Protein AF-A0A0E0D886-F1 (afdb_monomer_lite)

Foldseek 3Di:
DDDDDDDDDDDDDDDDDDDDDDDDDDDDDDDDDDDDDDDDDDDPDDPDPPPPDPPVDQLDPDADPVLVVLQLVPFAADPPDDSVFWGAWPVRAIAGPVQEPHADRRHWYWDFCDDVVVVRTNGSVRTTIDHNVPPPDD

Secondary structure (DSSP, 8-state):
--------------------PPPP------------------PPP-----------STT-SS--HHHHHHHHHHSEEPTTS-TTTEEE-TTS-EEEGGGBT--SSS-EEEEESS-GGGT---SSTTEEEEEGGG----

pLDDT: mean 70.0, std 21.31, range [39.22, 97.19]

Organism: NCBI:txid40149

Radius of gyration: 27.37 Å; chains: 1; bounding box: 64×46×76 Å

InterPro domains:
  IPR003615 HNH nuclease [cd00085] (107-130)

Structure (mmCIF, N/CA/C/O backbone):
data_AF-A0A0E0D886-F1
#
_entry.id   AF-A0A0E0D886-F1
#
loop_
_atom_site.group_PDB
_atom_site.id
_atom_site.type_symbol
_atom_site.label_atom_id
_atom_site.label_alt_id
_atom_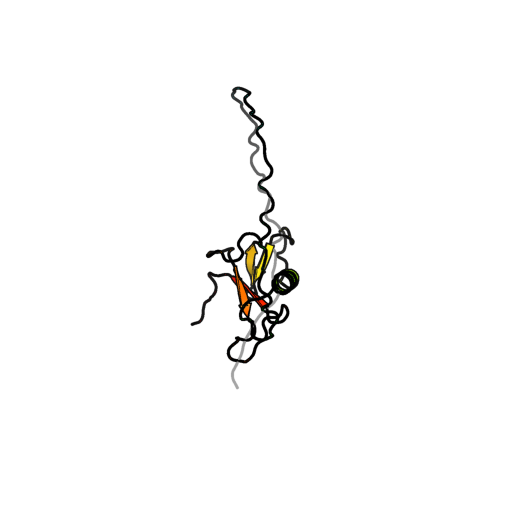site.label_comp_id
_atom_site.label_asym_id
_atom_site.label_entity_id
_atom_site.label_seq_id
_atom_site.pdbx_PDB_ins_code
_atom_site.Cartn_x
_atom_site.Cartn_y
_atom_site.Cartn_z
_atom_site.occupancy
_atom_site.B_iso_or_equiv
_atom_site.auth_seq_id
_atom_site.auth_comp_id
_atom_site.auth_asym_id
_atom_site.auth_atom_id
_atom_site.pdbx_PDB_model_num
ATOM 1 N N . MET A 1 1 ? 23.376 -22.961 52.095 1.00 45.28 1 MET A N 1
ATOM 2 C CA . MET A 1 1 ? 23.152 -22.290 50.797 1.00 45.28 1 MET A CA 1
ATOM 3 C C . MET A 1 1 ? 21.807 -21.581 50.866 1.00 45.28 1 MET A C 1
ATOM 5 O O . MET A 1 1 ? 20.869 -22.156 51.399 1.00 45.28 1 MET A O 1
ATOM 9 N N . VAL A 1 2 ? 21.775 -20.314 50.456 1.00 43.47 2 VAL A N 1
ATOM 10 C CA . VAL A 1 2 ? 20.654 -19.360 50.572 1.00 43.47 2 VAL A CA 1
ATOM 11 C C . VAL A 1 2 ? 19.834 -19.348 49.266 1.00 43.47 2 VAL A C 1
ATOM 13 O O . VAL A 1 2 ? 20.363 -19.770 48.240 1.00 43.47 2 VAL A O 1
ATOM 16 N N . PHE A 1 3 ? 18.618 -18.779 49.342 1.00 40.06 3 PHE A N 1
ATOM 17 C CA . PHE A 1 3 ? 17.615 -18.439 48.303 1.00 40.06 3 PHE A CA 1
ATOM 18 C C . PHE A 1 3 ? 16.627 -19.578 47.990 1.00 40.06 3 PHE A C 1
ATOM 20 O O . PHE A 1 3 ? 17.046 -20.660 47.610 1.00 40.06 3 PHE A O 1
ATOM 27 N N . GLY A 1 4 ? 15.307 -19.465 48.212 1.00 42.88 4 GLY A N 1
ATOM 28 C CA . GLY A 1 4 ? 14.363 -18.351 47.977 1.00 42.88 4 GLY A CA 1
ATOM 29 C C . GLY A 1 4 ? 13.407 -18.794 46.840 1.00 42.88 4 GLY A C 1
ATOM 30 O O . GLY A 1 4 ? 13.844 -19.549 45.989 1.00 42.88 4 GLY A O 1
ATOM 31 N N . VAL A 1 5 ? 12.126 -18.448 46.686 1.00 50.50 5 VAL A N 1
ATOM 32 C CA . VAL A 1 5 ? 11.162 -17.559 47.344 1.00 50.50 5 VAL A CA 1
ATOM 33 C C . VAL A 1 5 ? 9.766 -18.011 46.830 1.00 50.50 5 VAL A C 1
ATOM 35 O O . VAL A 1 5 ? 9.605 -18.230 45.637 1.00 50.50 5 VAL A O 1
ATOM 38 N N . ILE A 1 6 ? 8.821 -18.226 47.751 1.00 48.88 6 ILE A N 1
ATOM 39 C CA . ILE A 1 6 ? 7.368 -17.914 47.780 1.00 48.88 6 ILE A CA 1
ATOM 40 C C . ILE A 1 6 ? 6.579 -17.686 46.462 1.00 48.88 6 ILE A C 1
ATOM 42 O O . ILE A 1 6 ? 6.946 -16.832 45.664 1.00 48.88 6 ILE A O 1
ATOM 46 N N . LEU A 1 7 ? 5.394 -18.322 46.369 1.00 47.19 7 LEU A N 1
ATOM 47 C CA . LEU A 1 7 ? 4.030 -17.746 46.173 1.00 47.19 7 LEU A CA 1
ATOM 48 C C . LEU A 1 7 ? 3.167 -18.680 45.303 1.00 47.19 7 LEU A C 1
ATOM 50 O O . LEU A 1 7 ? 3.660 -19.239 44.336 1.00 47.19 7 LEU A O 1
ATOM 54 N N . SER A 1 8 ? 1.852 -18.809 45.446 1.00 42.75 8 SER A N 1
ATOM 55 C CA . SER A 1 8 ? 0.857 -18.732 46.526 1.00 42.75 8 SER A CA 1
ATOM 56 C C . SER A 1 8 ? -0.477 -18.980 45.810 1.00 42.75 8 SER A C 1
ATOM 58 O O . SER A 1 8 ? -0.658 -18.549 44.671 1.00 42.75 8 SER A O 1
ATOM 60 N N . SER A 1 9 ? -1.379 -19.706 46.461 1.00 46.06 9 SER A N 1
ATOM 61 C CA . SER A 1 9 ? -2.673 -20.151 45.945 1.00 46.06 9 SER A CA 1
ATOM 62 C C . SER A 1 9 ? -3.590 -19.049 45.402 1.00 46.06 9 SER A C 1
ATOM 64 O O . SER A 1 9 ? -3.636 -17.942 45.930 1.00 46.06 9 SER A O 1
ATOM 66 N N . VAL A 1 10 ? -4.363 -19.453 44.386 1.00 52.41 10 VAL A N 1
ATOM 67 C CA . VAL A 1 10 ? -5.812 -19.247 44.173 1.00 52.41 10 VAL A CA 1
ATOM 68 C C . VAL A 1 10 ? -6.512 -18.249 45.102 1.00 52.41 10 VAL A C 1
ATOM 70 O O . VAL A 1 10 ? -6.607 -18.508 46.295 1.00 52.41 10 VAL A O 1
ATOM 73 N N . VAL A 1 11 ? -7.079 -17.203 44.489 1.00 47.97 11 VAL A N 1
ATOM 74 C CA . VAL A 1 11 ? -8.257 -16.376 44.847 1.00 47.97 11 VAL A CA 1
ATOM 75 C C . VAL A 1 11 ? -8.420 -15.365 43.688 1.00 47.97 11 VAL A C 1
ATOM 77 O O . VAL A 1 11 ? -7.416 -14.938 43.131 1.00 47.97 11 VAL A O 1
ATOM 80 N N . ASP A 1 12 ? -9.556 -14.852 43.236 1.00 41.94 12 ASP A N 1
ATOM 81 C CA . ASP A 1 12 ? -10.979 -15.163 43.302 1.00 41.94 12 ASP A CA 1
ATOM 82 C C . ASP A 1 12 ? -11.688 -14.083 42.442 1.00 41.94 12 ASP A C 1
ATOM 84 O O . ASP A 1 12 ? -11.107 -13.026 42.204 1.00 41.94 12 ASP A O 1
ATOM 88 N N . HIS A 1 13 ? -12.933 -14.349 42.030 1.00 44.41 13 HIS A N 1
ATOM 89 C CA . HIS A 1 13 ? -14.014 -13.390 41.712 1.00 44.41 13 HIS A CA 1
ATOM 90 C C . HIS A 1 13 ? -13.742 -12.150 40.833 1.00 44.41 13 HIS A C 1
ATOM 92 O O . HIS A 1 13 ? -13.063 -11.242 41.269 1.00 44.41 13 HIS A O 1
ATOM 98 N N . TRP A 1 14 ? -14.430 -12.036 39.684 1.00 45.09 14 TRP A N 1
ATOM 99 C CA . TRP A 1 14 ? -15.210 -10.846 39.252 1.00 45.09 14 TRP A CA 1
ATOM 100 C C . TRP A 1 14 ? -15.993 -11.182 37.957 1.00 45.09 14 TRP A C 1
ATOM 102 O O . TRP A 1 14 ? -15.734 -10.662 36.875 1.00 45.09 14 TRP A O 1
ATOM 112 N N . LEU A 1 15 ? -16.988 -12.075 38.066 1.00 48.66 15 LEU A N 1
ATOM 113 C CA . LEU A 1 15 ? -18.261 -11.823 37.378 1.00 48.66 15 LEU A CA 1
ATOM 114 C C . LEU A 1 15 ? -18.955 -10.691 38.152 1.00 48.66 15 LEU A C 1
ATOM 116 O O . LEU A 1 15 ? -18.824 -10.651 39.373 1.00 48.66 15 LEU A O 1
ATOM 120 N N . ASN A 1 16 ? -19.746 -9.873 37.450 1.00 53.09 16 ASN A N 1
ATOM 121 C CA . ASN A 1 16 ? -20.694 -8.869 37.962 1.00 53.09 16 ASN A CA 1
ATOM 122 C C . ASN A 1 16 ? -20.244 -7.397 37.845 1.00 53.09 16 ASN A C 1
ATOM 124 O O . ASN A 1 16 ? -19.746 -6.796 38.793 1.00 53.09 16 ASN A O 1
ATOM 128 N N . LEU A 1 17 ? -20.535 -6.788 36.691 1.00 50.41 17 LEU A N 1
ATOM 129 C CA . LEU A 1 17 ? -20.845 -5.360 36.616 1.00 50.41 17 LEU A CA 1
ATOM 130 C C . LEU A 1 17 ? -22.244 -5.189 35.988 1.00 50.41 17 LEU A C 1
ATOM 132 O O . LEU A 1 17 ? -22.512 -5.802 34.951 1.00 50.41 17 LEU A O 1
ATOM 136 N N . PRO A 1 18 ? -23.140 -4.403 36.615 1.00 44.81 18 PRO A N 1
ATOM 137 C CA . PRO A 1 18 ? -24.505 -4.170 36.150 1.00 44.81 18 PRO A CA 1
ATOM 138 C C . PRO A 1 18 ? -24.587 -3.196 34.961 1.00 44.81 18 PRO A C 1
ATOM 140 O O . PRO A 1 18 ? -23.706 -2.369 34.739 1.00 44.81 18 PRO A O 1
ATOM 143 N N . GLN A 1 19 ? -25.689 -3.327 34.213 1.00 49.44 19 GLN A N 1
ATOM 144 C CA . GLN A 1 19 ? -26.076 -2.555 33.028 1.00 49.44 19 GLN A CA 1
ATOM 145 C C . GLN A 1 19 ? -26.080 -1.034 33.244 1.00 49.44 19 GLN A C 1
ATOM 147 O O . GLN A 1 19 ? -26.662 -0.541 34.208 1.00 49.44 19 GLN A O 1
ATOM 152 N N . SER A 1 20 ? -25.597 -0.305 32.236 1.00 46.59 20 SER A N 1
ATOM 153 C CA . SER A 1 20 ? -25.958 1.095 31.996 1.00 46.59 20 SER A CA 1
ATOM 154 C C . SER A 1 20 ? -26.700 1.182 30.663 1.00 46.59 20 SER A C 1
ATOM 156 O O . SER A 1 20 ? -26.097 1.076 29.596 1.00 46.59 20 SER A O 1
ATOM 158 N N . SER A 1 21 ? -28.022 1.323 30.728 1.00 58.53 21 SER A N 1
ATOM 159 C CA . SER A 1 21 ? -28.881 1.636 29.583 1.00 58.53 21 SER A CA 1
ATOM 160 C C . SER A 1 21 ? -28.563 3.038 29.039 1.00 58.53 21 SER A C 1
ATOM 162 O O . SER A 1 21 ? -28.321 3.943 29.841 1.00 58.53 21 SER A O 1
ATOM 164 N N . PRO A 1 22 ? -28.595 3.278 27.716 1.00 67.81 22 PRO A N 1
ATOM 165 C CA . PRO A 1 22 ? -28.597 4.642 27.196 1.00 67.81 22 PRO A CA 1
ATOM 166 C C . PRO A 1 22 ? -29.955 5.318 27.476 1.00 67.81 22 PRO A C 1
ATOM 168 O O . PRO A 1 22 ? -30.985 4.640 27.418 1.00 67.81 22 PRO A O 1
ATOM 171 N N . PRO A 1 23 ? -29.997 6.631 27.768 1.00 61.41 23 PRO A N 1
ATOM 172 C CA . PRO A 1 23 ? -31.256 7.355 27.864 1.00 61.41 23 PRO A CA 1
ATOM 173 C C . PRO A 1 23 ? -31.909 7.514 26.485 1.00 61.41 23 PRO A C 1
ATOM 175 O O . PRO A 1 23 ? -31.282 7.932 25.511 1.00 61.41 23 PRO A O 1
ATOM 178 N N . ASP A 1 24 ? -33.196 7.185 26.457 1.00 42.78 24 ASP A N 1
ATOM 179 C CA . ASP A 1 24 ? -34.165 7.533 25.424 1.00 42.78 24 ASP A CA 1
ATOM 180 C C . ASP A 1 24 ? -34.203 9.062 25.243 1.00 42.78 24 ASP A C 1
ATOM 182 O O . ASP A 1 24 ? -34.335 9.812 26.212 1.00 42.78 24 ASP A O 1
ATOM 186 N N . THR A 1 25 ? -34.060 9.532 24.004 1.00 50.06 25 THR A N 1
ATOM 187 C CA . THR A 1 25 ? -34.373 10.917 23.631 1.00 50.06 25 THR A CA 1
ATOM 188 C C . THR A 1 25 ? -35.402 10.901 22.511 1.00 50.06 25 THR A C 1
ATOM 190 O O . THR A 1 25 ? -35.109 11.085 21.331 1.00 50.06 25 THR A O 1
ATOM 193 N N . SER A 1 26 ? -36.651 10.676 22.898 1.00 43.47 26 SER A N 1
ATOM 194 C CA . SER A 1 26 ? -37.819 10.925 22.070 1.00 43.47 26 SER A CA 1
ATOM 195 C C . SER A 1 26 ? -38.042 12.433 21.854 1.00 43.47 26 SER A C 1
ATOM 197 O O . SER A 1 26 ? -38.370 13.152 22.792 1.00 43.47 26 SER A O 1
ATOM 199 N N . ALA A 1 27 ? -37.894 12.852 20.592 1.00 41.84 27 ALA A N 1
ATOM 200 C CA . ALA A 1 27 ? -38.688 13.829 19.827 1.00 41.84 27 ALA A CA 1
ATOM 201 C C . ALA A 1 27 ? -38.985 15.245 20.378 1.00 41.84 27 ALA A C 1
ATOM 203 O O . ALA A 1 27 ? -39.535 15.409 21.459 1.00 41.84 27 ALA A O 1
ATOM 204 N N . THR A 1 28 ? -38.827 16.264 19.513 1.00 46.78 28 THR A N 1
ATOM 205 C CA . THR A 1 28 ? -39.902 17.214 19.108 1.00 46.78 28 THR A CA 1
ATOM 206 C C . THR A 1 28 ? -39.475 18.004 17.842 1.00 46.78 28 THR A C 1
ATOM 208 O O . THR A 1 28 ? -38.279 18.240 17.667 1.00 46.78 28 THR A O 1
ATOM 211 N N . PRO A 1 29 ? -40.408 18.375 16.931 1.00 57.72 29 PRO A N 1
ATOM 212 C CA . PRO A 1 29 ? -40.128 18.804 15.558 1.00 57.72 29 PRO A CA 1
ATOM 213 C C . PRO A 1 29 ? -40.278 20.322 15.315 1.00 57.72 29 PRO A C 1
ATOM 215 O O . PRO A 1 29 ? -40.962 21.031 16.047 1.00 57.72 29 PRO A O 1
ATOM 218 N N . SER A 1 30 ? -39.704 20.804 14.212 1.00 43.88 30 SER A N 1
ATOM 219 C CA . SER A 1 30 ? -40.136 21.982 13.429 1.00 43.88 30 SER A CA 1
ATOM 220 C C . SER A 1 30 ? -39.398 21.899 12.086 1.00 43.88 30 SER A C 1
ATOM 222 O O . SER A 1 30 ? -38.178 21.814 12.077 1.00 43.88 30 SER A O 1
ATOM 224 N N . GLY A 1 31 ? -40.059 21.653 10.946 1.00 41.41 31 GLY A N 1
ATOM 225 C CA . GLY A 1 31 ? -40.736 22.684 10.140 1.00 41.41 31 GLY A CA 1
ATOM 226 C C . GLY A 1 31 ? -39.690 23.681 9.615 1.00 41.41 31 GLY A C 1
ATOM 227 O O . GLY A 1 31 ? -39.118 24.397 10.421 1.00 41.41 31 GLY A O 1
ATOM 228 N N . ALA A 1 32 ? -39.338 23.800 8.332 1.00 53.00 32 ALA A N 1
ATOM 229 C CA . ALA A 1 32 ? -40.094 23.708 7.078 1.00 53.00 32 ALA A CA 1
ATOM 230 C C . ALA A 1 32 ? -39.095 23.628 5.875 1.00 53.00 32 ALA A C 1
ATOM 232 O O . ALA A 1 32 ? -37.934 23.292 6.090 1.00 53.00 32 ALA A O 1
ATOM 233 N N . PRO A 1 33 ? -39.448 24.058 4.646 1.00 50.25 33 PRO A N 1
ATOM 234 C CA . PRO A 1 33 ? -40.302 23.419 3.649 1.00 50.25 33 PRO A CA 1
ATOM 235 C C . PRO A 1 33 ? -39.509 22.884 2.432 1.00 50.25 33 PRO A C 1
ATOM 237 O O . PRO A 1 33 ? -38.307 23.081 2.280 1.00 50.25 33 PRO A O 1
ATOM 240 N N . ALA A 1 34 ? -40.233 22.187 1.559 1.00 43.88 34 ALA A N 1
ATOM 241 C CA . ALA A 1 34 ? -39.746 21.504 0.371 1.00 43.88 34 ALA A CA 1
ATOM 242 C C . ALA A 1 34 ? -39.304 22.420 -0.790 1.00 43.88 34 ALA A C 1
ATOM 244 O O . ALA A 1 34 ? -39.812 23.523 -0.968 1.00 43.88 34 ALA A O 1
ATOM 245 N N . THR A 1 35 ? -38.528 21.786 -1.678 1.00 41.88 35 THR A N 1
ATOM 246 C CA . THR A 1 35 ? -38.400 22.043 -3.125 1.00 41.88 35 THR A CA 1
ATOM 247 C C . THR A 1 35 ? -37.380 23.098 -3.539 1.00 41.88 35 THR A C 1
ATOM 249 O O . THR A 1 35 ? -37.637 24.286 -3.445 1.00 41.88 35 THR A O 1
ATOM 252 N N . THR A 1 36 ? -36.272 22.634 -4.126 1.00 39.44 36 THR A N 1
ATOM 253 C CA . THR A 1 36 ? -36.003 22.825 -5.565 1.00 39.44 36 THR A CA 1
ATOM 254 C C . THR A 1 36 ? -34.843 21.931 -5.995 1.00 39.44 36 THR A C 1
ATOM 256 O O . THR A 1 36 ? -33.682 22.196 -5.700 1.00 39.44 36 THR A O 1
ATOM 259 N N . THR A 1 37 ? -35.173 20.870 -6.726 1.00 46.16 37 THR A N 1
ATOM 260 C CA . THR A 1 37 ? -34.271 20.232 -7.686 1.00 46.16 37 THR A CA 1
ATOM 261 C C . THR A 1 37 ? -34.010 21.216 -8.828 1.00 46.16 37 THR A C 1
ATOM 263 O O . THR A 1 37 ? -34.958 21.826 -9.325 1.00 46.16 37 THR A O 1
ATOM 266 N N . PRO A 1 38 ? -32.764 21.324 -9.305 1.00 50.38 38 PRO A N 1
ATOM 267 C CA . PRO A 1 38 ? -32.580 21.264 -10.746 1.00 50.38 38 PRO A CA 1
ATOM 268 C C . PRO A 1 38 ? -31.641 20.125 -11.138 1.00 50.38 38 PRO A C 1
ATOM 270 O O . PRO A 1 38 ? -30.501 20.007 -10.699 1.00 50.38 38 PRO A O 1
ATOM 273 N N . SER A 1 39 ? -32.190 19.288 -12.008 1.00 50.59 39 SER A N 1
ATOM 274 C CA . SER A 1 39 ? -31.492 18.342 -12.855 1.00 50.59 39 SER A CA 1
ATOM 275 C C . SER A 1 39 ? -30.685 19.121 -13.898 1.00 50.59 39 SER A C 1
ATOM 277 O O . SER A 1 39 ? -31.269 19.871 -14.675 1.00 50.59 39 SER A O 1
ATOM 279 N N . ALA A 1 40 ? -29.368 18.930 -13.933 1.00 46.81 40 ALA A N 1
ATOM 280 C CA . ALA A 1 40 ? -28.515 19.204 -15.092 1.00 46.81 40 ALA A CA 1
ATOM 281 C C . ALA A 1 40 ? -27.258 18.326 -14.946 1.00 46.81 40 ALA A C 1
ATOM 283 O O . ALA A 1 40 ? -26.462 18.512 -14.037 1.00 46.81 40 ALA A O 1
ATOM 284 N N . SER A 1 41 ? -27.211 17.190 -15.638 1.00 45.56 41 SER A N 1
ATOM 285 C CA . SER A 1 41 ? -26.580 17.048 -16.959 1.00 45.56 41 SER A CA 1
ATOM 286 C C . SER A 1 41 ? -25.070 16.824 -16.865 1.00 45.56 41 SER A C 1
ATOM 288 O O . SER A 1 41 ? -24.301 17.763 -16.705 1.00 45.56 41 SER A O 1
ATOM 290 N N . GLY A 1 42 ? -24.670 15.566 -17.070 1.00 49.00 42 GLY A N 1
ATOM 291 C CA . GLY A 1 42 ? -23.334 15.211 -17.547 1.00 49.00 42 GLY A CA 1
ATOM 292 C C . GLY A 1 42 ? -22.602 14.185 -16.678 1.00 49.00 42 GLY A C 1
ATOM 293 O O . GLY A 1 42 ? -22.206 14.523 -15.565 1.00 49.00 42 GLY A O 1
ATOM 294 N N . PRO A 1 43 ? -22.335 12.957 -17.165 1.00 57.72 43 PRO A N 1
ATOM 295 C CA . PRO A 1 43 ? -21.196 12.210 -16.648 1.00 57.72 43 PRO A CA 1
ATOM 296 C C . PRO A 1 43 ? -19.921 12.992 -17.013 1.00 57.72 43 PRO A C 1
ATOM 298 O O . PRO A 1 43 ? -19.777 13.369 -18.181 1.00 57.72 43 PRO A O 1
ATOM 301 N N . PRO A 1 44 ? -18.983 13.264 -16.086 1.00 47.72 44 PRO A N 1
ATOM 302 C CA . PRO A 1 44 ? -17.669 13.712 -16.508 1.00 47.72 44 PRO A CA 1
ATOM 303 C C . PRO A 1 44 ? -17.059 12.593 -17.350 1.00 47.72 44 PRO A C 1
ATOM 305 O O . PRO A 1 44 ? -16.903 11.454 -16.906 1.00 47.72 44 PRO A O 1
ATOM 308 N N . ALA A 1 45 ? -16.809 12.940 -18.609 1.00 43.78 45 ALA A N 1
ATOM 309 C CA . ALA A 1 45 ? -16.189 12.099 -19.604 1.00 43.78 45 ALA A CA 1
ATOM 310 C C . ALA A 1 45 ? -14.938 11.425 -19.037 1.00 43.78 45 ALA A C 1
ATOM 312 O O . ALA A 1 45 ? -14.072 12.069 -18.447 1.00 43.78 45 ALA A O 1
ATOM 313 N N . THR A 1 46 ? -14.890 10.114 -19.247 1.00 46.88 46 THR A N 1
ATOM 314 C CA . THR A 1 46 ? -13.718 9.265 -19.422 1.00 46.88 46 THR A CA 1
ATOM 315 C C . THR A 1 46 ? -12.388 10.025 -19.400 1.00 46.88 46 THR A C 1
ATOM 317 O O . THR A 1 46 ? -11.853 10.410 -20.438 1.00 46.88 46 THR A O 1
ATOM 320 N N . ALA A 1 47 ? -11.805 10.195 -18.216 1.00 42.44 47 ALA A N 1
ATOM 321 C CA . ALA A 1 47 ? -10.376 10.428 -18.117 1.00 42.44 47 ALA A CA 1
ATOM 322 C C . ALA A 1 47 ? -9.694 9.076 -18.355 1.00 42.44 47 ALA A C 1
ATOM 324 O O . ALA A 1 47 ? -9.398 8.336 -17.421 1.00 42.44 47 ALA A O 1
ATOM 325 N N . THR A 1 48 ? -9.504 8.720 -19.624 1.00 48.84 48 THR A N 1
ATOM 326 C CA . THR A 1 48 ? -8.482 7.751 -20.014 1.00 48.84 48 THR A CA 1
ATOM 327 C C . THR A 1 48 ? -7.144 8.477 -19.922 1.00 48.84 48 THR A C 1
ATOM 329 O O . THR A 1 48 ? -6.869 9.318 -20.779 1.00 48.84 48 THR A O 1
ATOM 332 N N . PRO A 1 49 ? -6.269 8.197 -18.941 1.00 48.09 49 PRO A N 1
ATOM 333 C CA . PRO A 1 49 ? -4.867 8.473 -19.158 1.00 48.09 49 PRO A CA 1
ATOM 334 C C . PRO A 1 49 ? -4.383 7.440 -20.174 1.00 48.09 49 PRO A C 1
ATOM 336 O O . PRO A 1 49 ? -4.154 6.283 -19.831 1.00 48.09 49 PRO A O 1
ATOM 339 N N . SER A 1 50 ? -4.266 7.839 -21.439 1.00 47.91 50 SER A N 1
ATOM 340 C CA . SER A 1 50 ? -3.437 7.114 -22.398 1.00 47.91 50 SER A CA 1
ATOM 341 C C . SER A 1 50 ? -2.004 7.111 -21.866 1.00 47.91 50 SER A C 1
ATOM 343 O O . SER A 1 50 ? -1.425 8.192 -21.740 1.00 47.91 50 SER A O 1
ATOM 345 N N . PRO A 1 51 ? -1.376 5.959 -21.578 1.00 51.34 51 PRO A N 1
ATOM 346 C CA . PRO A 1 51 ? 0.063 5.908 -21.458 1.00 51.34 51 PRO A CA 1
ATOM 347 C C . PRO A 1 51 ? 0.609 5.596 -22.851 1.00 51.34 51 PRO A C 1
ATOM 349 O O . PRO A 1 51 ? 0.829 4.440 -23.205 1.00 51.34 51 PRO A O 1
ATOM 352 N N . THR A 1 52 ? 0.825 6.627 -23.669 1.00 52.03 52 THR A N 1
ATOM 353 C CA . THR A 1 52 ? 1.722 6.487 -24.821 1.00 52.03 52 THR A CA 1
ATOM 354 C C . THR A 1 52 ? 3.140 6.510 -24.269 1.00 52.03 52 THR A C 1
ATOM 356 O O . THR A 1 52 ? 3.746 7.561 -24.089 1.00 52.03 52 THR A O 1
ATOM 359 N N . GLY A 1 53 ? 3.638 5.335 -23.908 1.00 42.47 53 GLY A N 1
ATOM 360 C CA . GLY A 1 53 ? 4.966 5.173 -23.345 1.00 42.47 53 GLY A CA 1
ATOM 361 C C . GLY A 1 53 ? 5.292 3.699 -23.236 1.00 42.47 53 GLY A C 1
ATOM 362 O O . GLY A 1 53 ? 5.099 3.095 -22.186 1.00 42.47 53 GLY A O 1
ATOM 363 N N . ASN A 1 54 ? 5.782 3.128 -24.334 1.00 47.66 54 ASN A N 1
ATOM 364 C CA . ASN A 1 54 ? 6.381 1.797 -24.383 1.00 47.66 54 ASN A CA 1
ATOM 365 C C . ASN A 1 54 ? 7.708 1.773 -23.591 1.00 47.66 54 ASN A C 1
ATOM 367 O O . ASN A 1 54 ? 8.765 1.497 -24.149 1.00 47.66 54 ASN A O 1
ATOM 371 N N . ASP A 1 55 ? 7.670 2.060 -22.289 1.00 51.34 55 ASP A N 1
ATOM 372 C CA . ASP A 1 55 ? 8.779 1.849 -21.352 1.00 51.34 55 ASP A CA 1
ATOM 373 C C . ASP A 1 55 ? 8.631 0.463 -20.704 1.00 51.34 55 ASP A C 1
ATOM 375 O O . ASP A 1 55 ? 8.556 0.286 -19.490 1.00 51.34 55 ASP A O 1
ATOM 379 N N . SER A 1 56 ? 8.507 -0.569 -21.540 1.00 51.47 56 SER A N 1
ATOM 380 C CA . SER A 1 56 ? 8.336 -1.963 -21.105 1.00 51.47 56 SER A CA 1
ATOM 381 C C . SER A 1 56 ? 9.647 -2.602 -20.617 1.00 51.4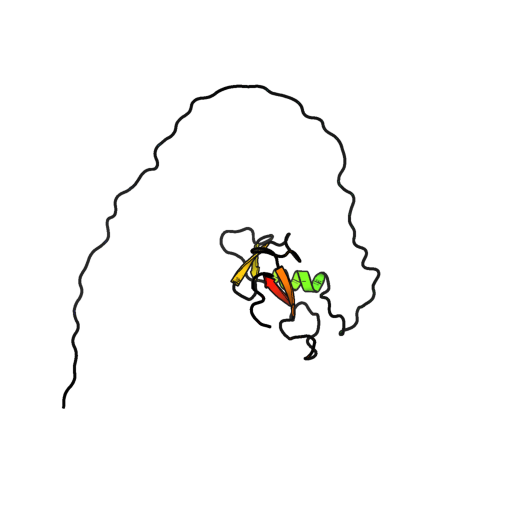7 56 SER A C 1
ATOM 383 O O . SER A 1 56 ? 9.717 -3.817 -20.441 1.00 51.47 56 SER A O 1
ATOM 385 N N . GLY A 1 57 ? 10.698 -1.804 -20.399 1.00 52.09 57 GLY A N 1
ATOM 386 C CA . GLY A 1 57 ? 12.005 -2.278 -19.961 1.00 52.09 57 GLY A CA 1
ATOM 387 C C . GLY A 1 57 ? 12.038 -2.680 -18.476 1.00 52.09 57 GLY A C 1
ATOM 388 O O . GLY A 1 57 ? 11.350 -2.081 -17.644 1.00 52.09 57 GLY A O 1
ATOM 389 N N . PRO A 1 58 ? 12.885 -3.652 -18.088 1.00 51.22 58 PRO A N 1
ATOM 390 C CA . PRO A 1 58 ? 13.066 -4.070 -16.690 1.00 51.22 58 PRO A CA 1
ATOM 391 C C . PRO A 1 58 ? 13.664 -2.975 -15.782 1.00 51.22 58 PRO A C 1
ATOM 393 O O . PRO A 1 58 ? 13.658 -3.124 -14.564 1.00 51.22 58 PRO A O 1
ATOM 396 N N . ASN A 1 59 ? 14.137 -1.866 -16.364 1.00 53.91 59 ASN A N 1
ATOM 397 C CA . ASN A 1 59 ? 14.785 -0.745 -15.677 1.00 53.91 59 ASN A CA 1
ATOM 398 C C . ASN A 1 59 ? 13.854 0.444 -15.388 1.00 53.91 59 ASN A C 1
ATOM 400 O O . ASN A 1 59 ? 14.330 1.493 -14.949 1.00 53.91 59 ASN A O 1
ATOM 404 N N . LYS A 1 60 ? 12.544 0.319 -15.627 1.00 67.25 60 LYS A N 1
ATOM 405 C CA . LYS A 1 60 ? 11.603 1.381 -15.268 1.00 67.25 60 LYS A CA 1
ATOM 406 C C . LYS A 1 60 ? 11.560 1.543 -13.751 1.00 67.25 60 LYS A C 1
ATOM 408 O O . LYS A 1 60 ? 11.432 0.556 -13.030 1.00 67.25 60 LYS A O 1
ATOM 413 N N . ARG A 1 61 ? 11.653 2.772 -13.243 1.00 73.75 61 ARG A N 1
ATOM 414 C CA . ARG A 1 61 ? 11.552 3.056 -11.796 1.00 73.75 61 ARG A CA 1
ATOM 415 C C . ARG A 1 61 ? 10.108 3.065 -11.291 1.00 73.75 61 ARG A C 1
ATOM 417 O O . ARG A 1 61 ? 9.882 3.159 -10.094 1.00 73.75 61 ARG A O 1
ATOM 424 N N . ASN A 1 62 ? 9.130 2.971 -12.189 1.00 80.44 62 ASN A N 1
ATOM 425 C CA . ASN A 1 62 ? 7.713 3.085 -11.868 1.00 80.44 62 ASN A CA 1
ATOM 426 C C . ASN A 1 62 ? 7.003 1.735 -12.033 1.00 80.44 62 ASN A C 1
ATOM 428 O O . ASN A 1 62 ? 7.247 0.992 -12.983 1.00 80.44 62 ASN A O 1
ATOM 432 N N . PHE A 1 63 ? 6.083 1.431 -11.122 1.00 86.06 63 PHE A N 1
ATOM 433 C CA . PHE A 1 63 ? 5.208 0.265 -11.230 1.00 86.06 63 PHE A CA 1
ATOM 434 C C . PHE A 1 63 ? 4.139 0.476 -12.311 1.00 86.06 63 PHE A C 1
ATOM 436 O O . PHE A 1 63 ? 3.552 1.561 -12.396 1.00 86.06 63 PHE A O 1
ATOM 443 N N . THR A 1 64 ? 3.860 -0.561 -13.111 1.00 90.19 64 THR A N 1
ATOM 444 C CA . THR A 1 64 ? 2.712 -0.548 -14.037 1.00 90.19 64 THR A CA 1
ATOM 445 C C . THR A 1 64 ? 1.389 -0.544 -13.270 1.00 90.19 64 THR A C 1
ATOM 447 O O . THR A 1 64 ? 1.350 -0.833 -12.073 1.00 90.19 64 THR A O 1
ATOM 450 N N . THR A 1 65 ? 0.280 -0.255 -13.951 1.00 89.75 65 THR A N 1
ATOM 451 C CA . THR A 1 65 ? -1.065 -0.372 -13.366 1.00 89.75 65 THR A CA 1
ATOM 452 C C . THR A 1 65 ? -1.335 -1.785 -12.841 1.00 89.75 65 THR A C 1
ATOM 454 O O . THR A 1 65 ? -1.849 -1.932 -11.733 1.00 89.75 65 THR A O 1
ATOM 457 N N . ASP A 1 66 ? -0.913 -2.821 -13.571 1.00 90.44 66 ASP A N 1
ATOM 458 C CA . ASP A 1 66 ? -1.022 -4.216 -13.133 1.00 90.44 66 ASP A CA 1
ATOM 459 C C . ASP A 1 66 ? -0.190 -4.511 -11.883 1.00 90.44 66 ASP A C 1
ATOM 461 O O . ASP A 1 66 ? -0.653 -5.200 -10.974 1.00 90.44 66 ASP A O 1
ATOM 465 N N . ASP A 1 67 ? 1.031 -3.980 -11.802 1.00 90.88 67 ASP A N 1
ATOM 466 C CA . ASP A 1 67 ? 1.891 -4.149 -10.627 1.00 90.88 67 ASP A CA 1
ATOM 467 C C . ASP A 1 67 ? 1.295 -3.465 -9.394 1.00 90.88 67 ASP A C 1
ATOM 469 O O . ASP A 1 67 ? 1.282 -4.053 -8.312 1.00 90.88 67 ASP A O 1
ATOM 473 N N . LYS A 1 68 ? 0.743 -2.259 -9.569 1.00 91.62 68 LYS A N 1
ATOM 474 C CA . LYS A 1 68 ? 0.029 -1.524 -8.516 1.00 91.62 68 LYS A CA 1
ATOM 475 C C . LYS A 1 68 ? -1.200 -2.293 -8.038 1.00 91.62 68 LYS A C 1
ATOM 477 O O . LYS A 1 68 ? -1.401 -2.429 -6.833 1.00 91.62 68 LYS A O 1
ATOM 482 N N . LYS A 1 69 ? -1.986 -2.854 -8.963 1.00 93.19 69 LYS A N 1
ATOM 483 C CA . LYS A 1 69 ? -3.138 -3.702 -8.629 1.00 93.19 69 LYS A CA 1
ATOM 484 C C . LYS A 1 69 ? -2.705 -4.928 -7.823 1.00 93.19 69 LYS A C 1
ATOM 486 O O . LYS A 1 69 ? -3.275 -5.196 -6.773 1.00 93.19 69 LYS A O 1
ATOM 491 N N . LYS A 1 70 ? -1.661 -5.634 -8.266 1.00 93.56 70 LYS A N 1
ATOM 492 C CA . LYS A 1 70 ? -1.109 -6.792 -7.542 1.00 93.56 70 LYS A CA 1
ATOM 493 C C . LYS A 1 70 ? -0.630 -6.414 -6.140 1.00 93.56 70 LYS A C 1
ATOM 495 O O . LYS A 1 70 ? -0.852 -7.176 -5.205 1.00 93.56 70 LYS A O 1
ATOM 500 N N . ALA A 1 71 ? 0.007 -5.253 -5.984 1.00 93.56 71 ALA A N 1
ATOM 501 C CA . ALA A 1 71 ? 0.438 -4.755 -4.681 1.00 93.56 71 ALA A CA 1
ATOM 502 C C . ALA A 1 71 ? -0.751 -4.477 -3.749 1.00 93.56 71 ALA A C 1
ATOM 504 O O . ALA A 1 71 ? -0.706 -4.860 -2.583 1.00 93.56 71 ALA A O 1
ATOM 505 N N . TRP A 1 72 ? -1.823 -3.877 -4.276 1.00 94.81 72 TRP A N 1
ATOM 506 C CA . TRP A 1 72 ? -3.066 -3.648 -3.538 1.00 94.81 72 TRP A CA 1
ATOM 507 C C . TRP A 1 72 ? -3.746 -4.946 -3.110 1.00 94.81 72 TRP A C 1
ATOM 509 O O . TRP A 1 72 ? -4.085 -5.115 -1.941 1.00 94.81 72 TRP A O 1
ATOM 519 N N . ASP A 1 73 ? -3.886 -5.889 -4.038 1.00 94.44 73 ASP A N 1
ATOM 520 C CA . ASP A 1 73 ? -4.528 -7.175 -3.773 1.00 94.44 73 ASP A CA 1
ATOM 521 C C . ASP A 1 73 ? -3.757 -7.983 -2.716 1.00 94.44 73 ASP A C 1
ATOM 523 O O . ASP A 1 73 ? -4.379 -8.616 -1.861 1.00 94.44 73 ASP A O 1
ATOM 527 N N . LYS A 1 74 ? -2.417 -7.904 -2.743 1.00 94.00 74 LYS A N 1
ATOM 528 C CA . LYS A 1 74 ? -1.494 -8.544 -1.789 1.00 94.00 74 LYS A CA 1
ATOM 529 C C . LYS A 1 74 ? -1.502 -7.891 -0.402 1.00 94.00 74 LYS A C 1
ATOM 531 O O . LYS A 1 74 ? -1.126 -8.547 0.565 1.00 94.00 74 LYS A O 1
ATOM 536 N N . ALA A 1 75 ? -1.876 -6.618 -0.295 1.00 94.06 75 ALA A N 1
ATOM 537 C CA . ALA A 1 75 ? -1.851 -5.900 0.973 1.00 94.06 75 ALA A CA 1
ATOM 538 C C . ALA A 1 75 ? -2.865 -6.470 1.972 1.00 94.06 75 ALA A C 1
ATOM 540 O O . ALA A 1 75 ? -3.936 -6.957 1.596 1.00 94.06 75 ALA A O 1
ATOM 541 N N . THR A 1 76 ? -2.544 -6.377 3.258 1.00 95.69 76 THR A N 1
ATOM 542 C CA . THR A 1 76 ? -3.368 -6.950 4.324 1.00 95.69 76 THR A CA 1
ATOM 543 C C . THR A 1 76 ? -4.734 -6.264 4.385 1.00 95.69 76 THR A C 1
ATOM 545 O O . THR A 1 76 ? -4.840 -5.038 4.313 1.00 95.69 76 THR A O 1
ATOM 548 N N . LEU A 1 77 ? -5.798 -7.060 4.513 1.00 95.56 77 LEU A N 1
ATOM 549 C CA . LEU A 1 77 ? -7.158 -6.551 4.685 1.00 95.56 77 LEU A CA 1
ATOM 550 C C . LEU A 1 77 ? -7.322 -5.893 6.053 1.00 95.56 77 LEU A C 1
ATOM 552 O O . LEU A 1 77 ? -6.861 -6.421 7.064 1.00 95.56 77 LEU A O 1
ATOM 556 N N . MET A 1 78 ? -8.029 -4.766 6.089 1.00 94.62 78 MET A N 1
ATOM 557 C 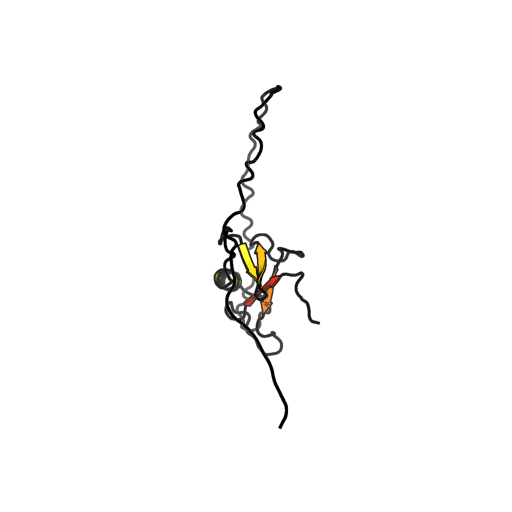CA . MET A 1 78 ? -8.389 -4.134 7.351 1.00 94.62 78 MET A CA 1
ATOM 558 C C . MET A 1 78 ? -9.664 -4.775 7.921 1.00 94.62 78 MET A C 1
ATOM 560 O O . MET A 1 78 ? -10.702 -4.739 7.257 1.00 94.62 78 MET A O 1
ATOM 564 N N . PRO A 1 79 ? -9.633 -5.339 9.141 1.00 93.00 79 PRO A N 1
ATOM 565 C CA . PRO A 1 79 ? -10.818 -5.940 9.743 1.00 93.00 79 PRO A CA 1
ATOM 566 C C . PRO A 1 79 ? -11.893 -4.881 10.020 1.00 93.00 79 PRO A C 1
ATOM 568 O O . PRO A 1 79 ? -11.596 -3.766 10.447 1.00 93.00 79 PRO A O 1
ATOM 571 N N . GLY A 1 80 ? -13.158 -5.236 9.781 1.00 94.62 80 GLY A N 1
ATOM 572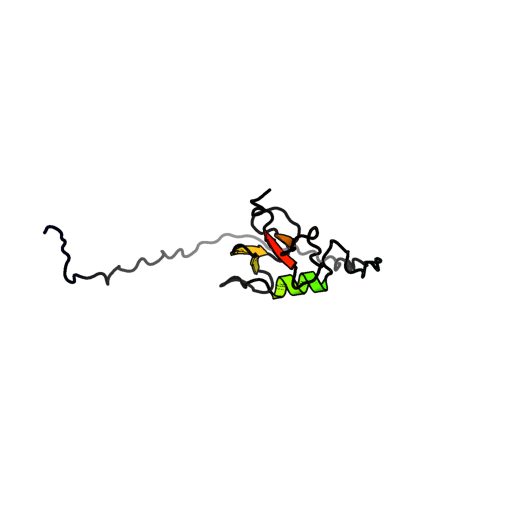 C CA . GLY A 1 80 ? -14.304 -4.364 10.062 1.00 94.62 80 GLY A CA 1
ATOM 573 C C . GLY A 1 80 ? -14.491 -3.187 9.094 1.00 94.62 80 GLY A C 1
ATOM 574 O O . GLY A 1 80 ? -15.297 -2.304 9.381 1.00 94.62 80 GLY A O 1
ATOM 575 N N . ARG A 1 81 ? -13.776 -3.151 7.959 1.00 94.50 81 ARG A N 1
ATOM 576 C CA . ARG A 1 81 ? -13.948 -2.147 6.893 1.00 94.50 81 ARG A CA 1
ATOM 577 C C . ARG A 1 81 ? -14.071 -2.788 5.512 1.00 94.50 81 ARG A C 1
ATOM 579 O O . ARG A 1 81 ? -13.811 -3.974 5.347 1.00 94.50 81 ARG A O 1
ATOM 586 N N . ASP A 1 82 ? -14.473 -1.986 4.525 1.00 94.25 82 ASP A N 1
ATOM 587 C CA . ASP A 1 82 ? -14.604 -2.432 3.136 1.00 94.25 82 ASP A CA 1
ATOM 588 C C . ASP A 1 82 ? -13.227 -2.805 2.541 1.00 94.25 82 ASP A C 1
ATOM 590 O O . ASP A 1 82 ? -12.386 -1.916 2.379 1.00 94.25 82 ASP A O 1
ATOM 594 N N . PRO A 1 83 ? -12.989 -4.080 2.177 1.00 94.06 83 PRO A N 1
ATOM 595 C CA . PRO A 1 83 ? -11.699 -4.562 1.674 1.00 94.06 83 PRO A CA 1
ATOM 596 C C . PRO A 1 83 ? -11.323 -4.023 0.283 1.00 94.06 83 PRO A C 1
ATOM 598 O O . PRO A 1 83 ? -10.166 -4.152 -0.142 1.00 94.06 83 PRO A O 1
ATOM 601 N N . THR A 1 84 ? -12.283 -3.448 -0.449 1.00 94.06 84 THR A N 1
ATOM 602 C CA . THR A 1 84 ? -12.034 -2.820 -1.754 1.00 94.06 84 THR A CA 1
ATOM 603 C C . THR A 1 84 ? -11.376 -1.452 -1.598 1.00 94.06 84 THR A C 1
ATOM 605 O O . THR A 1 84 ? -10.526 -1.084 -2.407 1.00 94.06 84 THR A O 1
ATOM 608 N N . LEU A 1 85 ? -11.710 -0.738 -0.518 1.00 95.31 85 LEU A N 1
ATOM 609 C CA . LEU A 1 85 ? -11.235 0.614 -0.231 1.00 95.31 85 LEU A CA 1
ATOM 610 C C . LEU A 1 85 ? -10.138 0.647 0.834 1.00 95.31 85 LEU A C 1
ATOM 612 O O . LEU A 1 85 ? -9.265 1.507 0.756 1.00 95.31 85 LEU A O 1
ATOM 616 N N . TRP A 1 86 ? -10.181 -0.254 1.817 1.00 96.75 86 TRP A N 1
ATOM 617 C CA . TRP A 1 86 ? -9.338 -0.217 3.011 1.00 96.75 86 TRP A CA 1
ATOM 618 C C . TRP A 1 86 ? -8.344 -1.371 3.054 1.00 96.75 86 TRP A C 1
ATOM 620 O O . TRP A 1 86 ? -8.707 -2.546 2.945 1.00 96.75 86 TRP A O 1
ATOM 630 N N . ARG A 1 87 ? -7.080 -1.025 3.293 1.00 97.19 87 ARG A N 1
ATOM 631 C CA . ARG A 1 87 ? -5.977 -1.968 3.498 1.00 97.19 87 ARG A CA 1
ATOM 632 C C . ARG A 1 87 ? -5.090 -1.497 4.645 1.00 97.19 87 ARG A C 1
ATOM 634 O O . ARG A 1 87 ? -5.199 -0.358 5.101 1.00 97.19 87 ARG A O 1
ATOM 641 N N . LEU A 1 88 ? -4.223 -2.389 5.103 1.00 95.31 88 LEU A N 1
ATOM 642 C CA . LEU A 1 88 ? -3.085 -2.053 5.945 1.00 95.31 88 LEU A CA 1
ATOM 643 C C . LEU A 1 88 ? -1.820 -2.038 5.084 1.00 95.31 88 LEU A C 1
ATOM 645 O O . LEU A 1 88 ? -1.627 -2.917 4.237 1.00 95.31 88 LEU A O 1
ATOM 649 N N . ASP A 1 89 ? -0.988 -1.024 5.287 1.00 94.25 89 ASP A N 1
ATOM 650 C CA . ASP A 1 89 ? 0.323 -0.915 4.655 1.00 94.25 89 ASP A CA 1
ATOM 651 C C . ASP A 1 89 ? 1.308 -1.966 5.216 1.00 94.25 89 ASP A C 1
ATOM 653 O O . ASP A 1 89 ? 0.975 -2.737 6.122 1.00 94.25 89 ASP A O 1
ATOM 657 N N . ALA A 1 90 ? 2.532 -2.020 4.681 1.00 91.06 90 ALA A N 1
ATOM 658 C CA . ALA A 1 90 ? 3.546 -2.988 5.119 1.00 91.06 90 ALA A CA 1
ATOM 659 C C . ALA A 1 90 ? 3.940 -2.860 6.607 1.00 91.06 90 ALA A C 1
ATOM 661 O O . ALA A 1 90 ? 4.429 -3.823 7.197 1.00 91.06 90 ALA A O 1
ATOM 662 N N .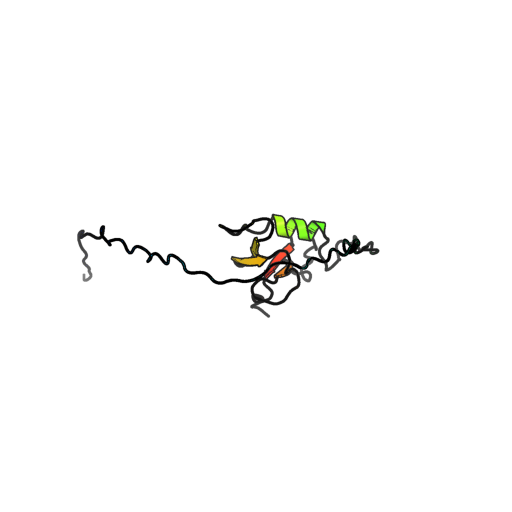 ALA A 1 91 ? 3.710 -1.697 7.220 1.00 89.88 91 ALA A N 1
ATOM 663 C CA . ALA A 1 91 ? 3.963 -1.426 8.631 1.00 89.88 91 ALA A CA 1
ATOM 664 C C . ALA A 1 91 ? 2.700 -1.573 9.509 1.00 89.88 91 ALA A C 1
ATOM 666 O O . ALA A 1 91 ? 2.763 -1.340 10.716 1.00 89.88 91 ALA A O 1
ATOM 667 N N . GLY A 1 92 ? 1.565 -1.985 8.933 1.00 92.38 92 GLY A N 1
ATOM 668 C CA . GLY A 1 92 ? 0.305 -2.191 9.646 1.00 92.38 92 GLY A CA 1
ATOM 669 C C . GLY A 1 92 ? -0.540 -0.928 9.829 1.00 92.38 92 GLY A C 1
ATOM 670 O O . GLY A 1 92 ? -1.470 -0.938 10.635 1.00 92.38 92 GLY A O 1
ATOM 671 N N . ASN A 1 93 ? -0.250 0.153 9.106 1.00 93.62 93 ASN A N 1
ATOM 672 C CA . ASN A 1 93 ? -1.000 1.404 9.188 1.00 93.62 93 ASN A CA 1
ATOM 673 C C . ASN A 1 93 ? -2.186 1.428 8.214 1.00 93.62 93 ASN A C 1
ATOM 675 O O . ASN A 1 93 ? -2.103 0.862 7.121 1.00 93.62 93 ASN A O 1
ATOM 679 N N . PRO A 1 94 ? -3.295 2.090 8.579 1.00 93.62 94 PRO A N 1
ATOM 680 C CA . PRO A 1 94 ? -4.487 2.168 7.746 1.00 93.62 94 PRO A CA 1
ATOM 681 C C . PRO A 1 94 ? -4.282 3.038 6.501 1.00 93.62 94 PRO A C 1
ATOM 683 O O . PRO A 1 94 ? -3.892 4.194 6.602 1.00 93.62 94 PRO A O 1
ATOM 686 N N . ILE A 1 95 ? -4.648 2.519 5.329 1.00 95.81 95 ILE A N 1
ATOM 687 C CA . ILE A 1 95 ? -4.591 3.255 4.059 1.00 95.81 95 ILE A CA 1
ATOM 688 C C . ILE A 1 95 ? -5.885 3.089 3.259 1.00 95.81 95 ILE A C 1
ATOM 690 O O . ILE A 1 95 ? -6.594 2.084 3.392 1.00 95.81 95 ILE A O 1
ATOM 694 N N . MET A 1 96 ? -6.187 4.080 2.416 1.00 95.56 96 MET A N 1
ATOM 695 C CA . MET A 1 96 ? -7.418 4.121 1.623 1.00 95.56 96 MET A CA 1
ATOM 696 C C . MET A 1 96 ? -7.131 4.256 0.128 1.00 95.56 96 MET A C 1
ATOM 698 O O . MET A 1 96 ? -6.424 5.176 -0.268 1.00 95.56 96 MET A O 1
ATOM 702 N N . TYR A 1 97 ? -7.744 3.409 -0.704 1.00 94.19 97 TYR A N 1
ATOM 703 C CA . TYR A 1 97 ? -7.480 3.288 -2.148 1.00 94.19 97 TYR A CA 1
ATOM 704 C C . TYR A 1 97 ? -7.476 4.627 -2.901 1.00 94.19 97 TYR A C 1
ATOM 706 O O . TYR A 1 97 ? -6.582 4.905 -3.697 1.00 94.19 97 TYR A O 1
ATOM 714 N N . MET A 1 98 ? -8.451 5.496 -2.614 1.00 94.31 98 MET A N 1
ATOM 715 C CA . MET A 1 98 ? -8.591 6.802 -3.272 1.00 94.31 98 MET A CA 1
ATOM 716 C C . MET A 1 98 ? -7.467 7.792 -2.928 1.00 94.31 98 MET A C 1
ATOM 718 O O . MET A 1 98 ? -7.291 8.780 -3.634 1.00 94.31 98 MET A O 1
ATOM 722 N N . MET A 1 99 ? -6.701 7.543 -1.861 1.00 93.56 99 MET A N 1
ATOM 723 C CA . MET A 1 99 ? -5.627 8.417 -1.374 1.00 93.56 99 MET A CA 1
ATOM 724 C C . MET A 1 99 ? -4.232 7.989 -1.854 1.00 93.56 99 MET A C 1
ATOM 726 O O . MET A 1 99 ? -3.217 8.386 -1.275 1.00 93.56 99 MET A O 1
ATOM 730 N N . ALA A 1 100 ? -4.159 7.197 -2.925 1.00 92.50 100 ALA A N 1
ATOM 731 C CA . ALA A 1 100 ? -2.898 6.854 -3.570 1.00 92.50 100 ALA A CA 1
ATOM 732 C C . ALA A 1 100 ? -2.130 8.122 -4.002 1.00 92.50 100 ALA A C 1
ATOM 734 O O . ALA A 1 100 ? -2.659 8.984 -4.704 1.00 92.50 100 ALA A O 1
ATOM 735 N N . GLY A 1 101 ? -0.867 8.234 -3.589 1.00 88.88 101 GLY A N 1
ATOM 736 C CA . GLY A 1 101 ? 0.015 9.374 -3.859 1.00 88.88 101 GLY A CA 1
ATOM 737 C C . GLY A 1 101 ? -0.266 10.623 -3.020 1.00 88.88 101 GLY A C 1
ATOM 738 O O . GLY A 1 101 ? 0.398 11.638 -3.214 1.00 88.88 101 GLY A O 1
ATOM 739 N N . GLN A 1 102 ? -1.235 10.576 -2.103 1.00 89.25 102 GLN A N 1
ATOM 740 C CA . GLN A 1 102 ? -1.524 11.691 -1.207 1.00 89.25 102 GLN A CA 1
ATOM 741 C C . GLN A 1 102 ? -0.664 11.614 0.054 1.00 89.25 102 GLN A C 1
ATOM 743 O O . GLN A 1 102 ? -0.385 10.532 0.575 1.00 89.25 102 GLN A O 1
ATOM 748 N N . GLN A 1 103 ? -0.286 12.778 0.573 1.00 87.69 103 GLN A N 1
ATOM 749 C CA . GLN A 1 103 ? 0.371 12.895 1.870 1.00 87.69 103 GLN A CA 1
ATOM 750 C C . GLN A 1 103 ? -0.677 12.828 2.990 1.00 87.69 103 GLN A C 1
ATOM 752 O O . GLN A 1 103 ? -1.739 13.441 2.881 1.00 87.69 103 GLN A O 1
ATOM 757 N N . GLY A 1 104 ? -0.392 12.105 4.074 1.00 87.00 104 GLY A N 1
ATOM 758 C CA . GLY A 1 104 ? -1.230 12.100 5.277 1.00 87.00 104 GLY A CA 1
ATOM 759 C C . GLY A 1 104 ? -1.423 10.728 5.917 1.00 87.00 104 GLY A C 1
ATOM 760 O O . GLY A 1 104 ? -0.787 9.746 5.549 1.00 87.00 104 GLY A O 1
ATOM 761 N N . VAL A 1 105 ? -2.326 10.672 6.900 1.00 90.06 105 VAL A N 1
ATOM 762 C CA . VAL A 1 105 ? -2.543 9.491 7.763 1.00 90.06 105 VAL A CA 1
ATOM 763 C C . VAL A 1 105 ? -3.178 8.311 7.023 1.00 90.06 105 VAL A C 1
ATOM 765 O O . VAL A 1 105 ? -3.045 7.188 7.467 1.00 90.06 105 VAL A O 1
ATOM 768 N N . LEU A 1 106 ? -3.859 8.547 5.902 1.00 92.75 106 LEU A N 1
ATOM 769 C CA . LEU A 1 106 ? -4.467 7.490 5.078 1.00 92.75 106 LEU A CA 1
ATOM 770 C C . LEU A 1 106 ? -3.853 7.413 3.672 1.00 92.75 106 LEU A C 1
ATOM 772 O O . LEU A 1 106 ? -4.211 6.543 2.874 1.00 92.75 106 LEU A O 1
ATOM 776 N N . GLY A 1 107 ? -2.969 8.363 3.359 1.00 93.12 107 GLY A N 1
ATOM 777 C CA . GLY A 1 107 ? -2.330 8.496 2.063 1.00 93.12 107 GLY A CA 1
ATOM 778 C C . GLY A 1 107 ? -1.083 7.630 1.971 1.00 93.12 107 GLY A C 1
ATOM 779 O O . GLY A 1 107 ? -0.325 7.502 2.935 1.00 93.12 107 GLY A O 1
ATOM 780 N N . TYR A 1 108 ? -0.863 7.027 0.810 1.00 94.12 108 TYR A N 1
ATOM 781 C CA . TYR A 1 108 ? 0.166 6.007 0.641 1.00 94.12 108 TYR A CA 1
ATOM 782 C C . TYR A 1 108 ? 0.852 6.100 -0.714 1.00 94.12 108 TYR A C 1
ATOM 784 O O . TYR A 1 108 ? 0.288 6.591 -1.690 1.00 94.12 108 TYR A O 1
ATOM 792 N N . GLU A 1 109 ? 2.068 5.580 -0.781 1.00 92.69 109 GLU A N 1
ATOM 793 C CA . GLU A 1 109 ? 2.847 5.446 -2.004 1.00 92.69 109 GLU A CA 1
ATOM 794 C C . GLU A 1 109 ? 3.107 3.970 -2.315 1.00 92.69 109 GLU A C 1
ATOM 796 O O . GLU A 1 109 ? 3.060 3.103 -1.439 1.00 92.69 109 GLU A O 1
ATOM 801 N N . TYR A 1 110 ? 3.369 3.695 -3.593 1.00 91.69 110 TYR A N 1
ATOM 802 C CA . TYR A 1 110 ? 3.871 2.401 -4.041 1.00 91.69 110 TYR A CA 1
ATOM 803 C C . TYR A 1 110 ? 5.390 2.434 -3.960 1.00 91.69 110 TYR A C 1
ATOM 805 O O . TYR A 1 110 ? 6.029 3.172 -4.713 1.00 91.69 110 TYR A O 1
ATOM 813 N N . ASP A 1 111 ? 5.944 1.640 -3.060 1.00 88.94 111 ASP A N 1
ATOM 814 C CA . ASP A 1 111 ? 7.365 1.622 -2.747 1.00 88.94 111 ASP A CA 1
ATOM 815 C C . ASP A 1 111 ? 7.994 0.279 -3.135 1.00 88.94 111 ASP A C 1
ATOM 817 O O . ASP A 1 111 ? 7.307 -0.745 -3.247 1.00 88.94 111 ASP A O 1
ATOM 821 N N . HIS A 1 112 ? 9.300 0.280 -3.388 1.00 88.75 112 HIS A N 1
ATOM 822 C CA . HIS A 1 112 ? 10.038 -0.948 -3.665 1.00 88.75 112 HIS A CA 1
ATOM 823 C C . HIS A 1 112 ? 10.441 -1.623 -2.359 1.00 88.75 112 HIS A C 1
ATOM 825 O O . HIS A 1 112 ? 11.112 -1.011 -1.538 1.00 88.75 112 HIS A O 1
ATOM 831 N N . ILE A 1 113 ? 10.116 -2.908 -2.204 1.00 87.00 113 ILE A N 1
ATOM 832 C CA . ILE A 1 113 ? 10.577 -3.703 -1.053 1.00 87.00 113 ILE A CA 1
ATOM 833 C C . ILE A 1 113 ? 12.109 -3.788 -1.068 1.00 87.00 113 ILE A C 1
ATOM 835 O O . ILE A 1 113 ? 12.772 -3.480 -0.081 1.00 87.00 113 ILE A O 1
ATOM 839 N N . GLN A 1 114 ? 12.681 -4.180 -2.209 1.00 82.50 114 GLN A N 1
ATOM 840 C CA . GLN A 1 114 ? 14.114 -4.133 -2.466 1.00 82.50 114 GLN A CA 1
ATOM 841 C C . GLN A 1 114 ? 14.440 -2.886 -3.295 1.00 82.50 114 GLN A C 1
ATOM 843 O O . GLN A 1 114 ? 13.935 -2.760 -4.420 1.00 82.50 114 GLN A O 1
ATOM 848 N N . PRO A 1 115 ? 15.314 -1.990 -2.798 1.00 76.56 115 PRO A N 1
ATOM 849 C CA . PRO A 1 115 ? 15.580 -0.717 -3.447 1.00 76.56 115 PRO A CA 1
ATOM 850 C C . PRO A 1 115 ? 16.167 -0.906 -4.847 1.00 76.56 115 PRO A C 1
ATOM 852 O O . PRO A 1 115 ? 16.982 -1.798 -5.102 1.00 76.56 115 PRO A O 1
ATOM 855 N N . PHE A 1 116 ? 15.799 0.001 -5.754 1.00 66.81 116 PHE A N 1
ATOM 856 C CA . PHE A 1 116 ? 16.230 -0.018 -7.154 1.00 66.81 116 PHE A CA 1
ATOM 857 C C . PHE A 1 116 ? 17.760 -0.075 -7.315 1.00 66.81 116 PHE A C 1
ATOM 859 O O . PHE A 1 116 ? 18.270 -0.773 -8.188 1.00 66.81 116 PHE A O 1
ATOM 866 N N . SER A 1 117 ? 18.509 0.591 -6.427 1.00 66.62 117 SER A N 1
ATOM 867 C CA . SER A 1 117 ? 19.980 0.602 -6.420 1.00 66.62 117 SER A CA 1
ATOM 868 C C . SER A 1 117 ? 20.609 -0.790 -6.266 1.00 66.62 117 SER A C 1
ATOM 870 O O . SER A 1 117 ? 21.756 -0.987 -6.655 1.00 66.62 117 SER A O 1
ATOM 872 N N . GLN A 1 118 ? 19.858 -1.769 -5.752 1.00 70.62 118 GLN A N 1
ATOM 873 C CA . GLN A 1 118 ? 20.265 -3.173 -5.646 1.00 70.62 118 GLN A CA 1
ATOM 874 C C . GLN A 1 118 ? 19.652 -4.052 -6.753 1.00 70.62 118 GLN A C 1
ATOM 876 O O . GLN A 1 118 ? 19.488 -5.254 -6.564 1.00 70.62 118 GLN A O 1
ATOM 881 N N . LYS A 1 119 ? 19.298 -3.464 -7.907 1.00 65.50 119 LYS A N 1
ATOM 882 C CA . LYS A 1 119 ? 18.652 -4.129 -9.058 1.00 65.50 119 LYS A CA 1
ATOM 883 C C . LYS A 1 119 ? 17.264 -4.717 -8.766 1.00 65.50 119 LYS A C 1
ATOM 885 O O . LYS A 1 119 ? 16.839 -5.646 -9.450 1.00 65.50 119 LYS A O 1
ATOM 890 N N . GLY A 1 120 ? 16.541 -4.184 -7.780 1.00 70.44 120 GLY A N 1
ATOM 891 C CA . GLY A 1 120 ? 15.155 -4.578 -7.533 1.00 70.44 120 GLY A CA 1
ATOM 892 C C . GLY A 1 120 ? 14.267 -4.225 -8.738 1.00 70.44 120 GLY A C 1
ATOM 893 O O . GLY A 1 120 ? 14.163 -3.043 -9.071 1.00 70.44 120 GLY A O 1
ATOM 894 N N . PRO A 1 121 ? 13.621 -5.196 -9.411 1.00 76.62 121 PRO A N 1
ATOM 895 C CA . PRO A 1 121 ? 12.786 -4.901 -10.568 1.00 76.62 121 PRO A CA 1
ATOM 896 C C . PRO A 1 121 ? 11.474 -4.243 -10.123 1.00 76.62 121 PRO A C 1
ATOM 898 O O . PRO A 1 121 ? 10.905 -4.611 -9.092 1.00 76.62 121 PRO A O 1
ATOM 901 N N . SER A 1 122 ? 10.946 -3.309 -10.915 1.00 81.56 122 SER A N 1
ATOM 902 C CA . SER A 1 122 ? 9.621 -2.707 -10.683 1.00 81.56 122 SER A CA 1
ATOM 903 C C . SER A 1 122 ? 8.516 -3.672 -11.102 1.00 81.56 122 SER A C 1
ATOM 905 O O . SER A 1 122 ? 7.955 -3.565 -12.193 1.00 81.56 122 SER A O 1
ATOM 907 N N . THR A 1 123 ? 8.258 -4.650 -10.237 1.00 84.88 123 THR A N 1
ATOM 908 C CA . THR A 1 123 ? 7.246 -5.703 -10.396 1.00 84.88 123 THR A CA 1
ATOM 909 C C . THR A 1 123 ? 6.310 -5.709 -9.194 1.00 84.88 123 THR A C 1
ATOM 911 O O . THR A 1 123 ? 6.713 -5.328 -8.096 1.00 84.88 123 THR A O 1
ATOM 914 N N . GLY A 1 124 ? 5.080 -6.198 -9.360 1.00 83.19 124 GLY A N 1
ATOM 915 C CA . GLY A 1 124 ? 4.097 -6.273 -8.270 1.00 83.19 124 GLY A CA 1
ATOM 916 C C . GLY A 1 124 ? 4.5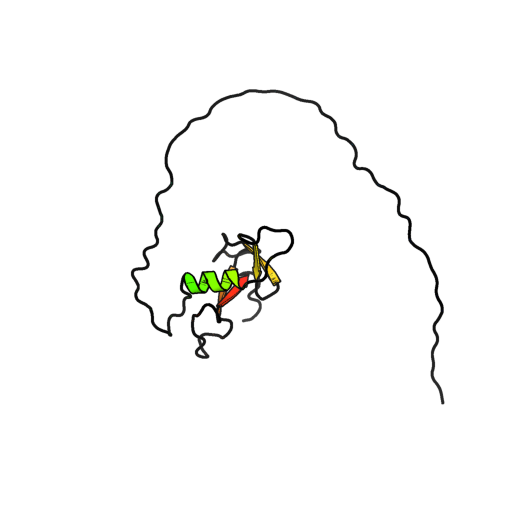56 -7.109 -7.064 1.00 83.19 124 GLY A C 1
ATOM 917 O O . GLY A 1 124 ? 4.115 -6.875 -5.938 1.00 83.19 124 GLY A O 1
ATOM 918 N N . HIS A 1 125 ? 5.483 -8.056 -7.256 1.00 85.94 125 HIS A N 1
ATOM 919 C CA . HIS A 1 125 ? 6.077 -8.798 -6.141 1.00 85.94 125 HIS A CA 1
ATOM 920 C C . HIS A 1 125 ? 7.001 -7.912 -5.299 1.00 85.94 125 HIS A C 1
ATOM 922 O O . HIS A 1 125 ? 6.874 -7.910 -4.079 1.00 85.94 125 HIS A O 1
ATOM 928 N N . ASN A 1 126 ? 7.834 -7.097 -5.953 1.00 87.62 126 ASN A N 1
ATOM 929 C CA . ASN A 1 126 ? 8.737 -6.139 -5.313 1.00 87.62 126 ASN A CA 1
ATOM 930 C C . ASN A 1 126 ? 8.056 -4.801 -4.955 1.00 87.62 126 ASN A C 1
ATOM 932 O O . ASN A 1 126 ? 8.726 -3.839 -4.600 1.00 87.62 126 ASN A O 1
ATOM 936 N N . CYS A 1 127 ? 6.734 -4.714 -5.087 1.00 90.06 127 CYS A N 1
ATOM 937 C CA . CYS A 1 127 ? 5.953 -3.533 -4.751 1.00 90.06 127 CYS A CA 1
ATOM 938 C C . CYS A 1 127 ? 5.277 -3.716 -3.390 1.00 90.06 127 CYS A C 1
ATOM 940 O O . CYS A 1 127 ? 4.664 -4.763 -3.136 1.00 90.06 127 CYS A O 1
ATOM 942 N N . GLN A 1 128 ? 5.358 -2.699 -2.539 1.00 92.44 128 GLN A N 1
ATOM 943 C CA . GLN A 1 128 ? 4.642 -2.603 -1.270 1.00 92.44 128 GLN A CA 1
ATOM 944 C C . GLN A 1 128 ? 3.875 -1.287 -1.173 1.00 92.44 128 GLN A C 1
ATOM 946 O O . GLN A 1 128 ? 4.214 -0.300 -1.825 1.00 92.44 128 GLN A O 1
ATOM 951 N N . LEU A 1 129 ? 2.830 -1.288 -0.349 1.00 93.81 129 LEU A N 1
ATOM 952 C CA . LEU A 1 129 ? 2.126 -0.072 0.033 1.00 93.81 129 LEU A CA 1
ATOM 953 C C . LEU A 1 129 ? 2.781 0.471 1.295 1.00 93.81 129 LEU A C 1
ATOM 955 O O . LEU A 1 129 ? 2.963 -0.281 2.255 1.00 93.81 129 LEU A O 1
ATOM 959 N N . LEU A 1 130 ? 3.112 1.757 1.288 1.00 92.69 130 LEU A N 1
ATOM 960 C CA . LEU A 1 130 ? 3.707 2.425 2.436 1.00 92.69 130 LEU A CA 1
ATOM 961 C C . LEU A 1 130 ? 3.010 3.761 2.670 1.00 92.69 130 LEU A C 1
ATOM 963 O O . LEU A 1 130 ? 2.923 4.587 1.757 1.00 92.69 130 LEU A O 1
ATOM 967 N N . GLN A 1 131 ? 2.502 3.981 3.880 1.00 93.62 131 GLN A N 1
ATOM 968 C CA . GLN A 1 131 ? 1.888 5.251 4.242 1.00 93.62 131 GLN A CA 1
ATOM 969 C C . GLN A 1 131 ? 2.931 6.374 4.181 1.00 93.62 131 GLN A C 1
ATOM 971 O O . GLN A 1 131 ? 4.037 6.259 4.712 1.00 93.62 131 GLN A O 1
ATOM 976 N N . THR A 1 132 ? 2.562 7.499 3.575 1.00 84.94 132 THR A N 1
ATOM 977 C CA . THR A 1 132 ? 3.463 8.647 3.378 1.00 84.94 132 THR A CA 1
ATOM 978 C C . THR A 1 132 ? 3.980 9.233 4.693 1.00 84.94 132 THR A C 1
ATOM 980 O O . THR A 1 132 ? 5.147 9.601 4.791 1.00 84.94 132 THR A O 1
ATOM 983 N N . GLY A 1 133 ? 3.155 9.232 5.745 1.00 67.94 133 GLY A N 1
ATOM 984 C CA . GLY A 1 133 ? 3.559 9.670 7.087 1.00 67.94 133 GLY A CA 1
ATOM 985 C C . GLY A 1 133 ? 4.485 8.707 7.848 1.00 67.94 133 GLY A C 1
ATOM 986 O O . GLY A 1 133 ? 4.994 9.074 8.905 1.00 67.94 133 GLY A O 1
ATOM 987 N N . VAL A 1 134 ? 4.698 7.482 7.347 1.00 62.50 134 VAL A N 1
ATOM 988 C CA . VAL A 1 134 ? 5.472 6.417 8.021 1.00 62.50 134 VAL A CA 1
ATOM 989 C C . VAL A 1 134 ? 6.814 6.158 7.333 1.00 62.50 134 VAL A C 1
ATOM 991 O O . VAL A 1 134 ? 7.547 5.261 7.741 1.00 62.50 134 VAL A O 1
ATOM 994 N N . LYS A 1 135 ? 7.232 7.004 6.378 1.00 60.38 135 LYS A N 1
ATOM 995 C CA . LYS A 1 135 ? 8.645 7.073 5.967 1.00 60.38 135 LYS A CA 1
ATOM 996 C C . LYS A 1 135 ? 9.510 7.592 7.128 1.00 60.38 135 LYS A C 1
ATOM 998 O O . LYS A 1 135 ? 9.938 8.739 7.154 1.00 60.38 135 LYS A O 1
ATOM 1003 N N . ARG A 1 136 ? 9.735 6.745 8.133 1.00 52.22 136 ARG A N 1
ATOM 1004 C CA . ARG A 1 136 ? 10.700 6.925 9.215 1.00 52.22 136 ARG A CA 1
ATOM 1005 C C . ARG A 1 136 ? 11.963 6.172 8.813 1.00 52.22 136 ARG A C 1
ATOM 1007 O O . ARG A 1 136 ? 12.037 4.966 9.011 1.00 52.22 136 ARG A O 1
ATOM 1014 N N . GLY A 1 137 ? 12.923 6.877 8.224 1.00 44.44 137 GLY A N 1
ATOM 1015 C CA . GLY A 1 137 ? 14.241 6.318 7.923 1.00 44.44 137 GLY A CA 1
ATOM 1016 C C . GLY A 1 137 ? 14.837 6.854 6.630 1.00 44.44 137 GLY A C 1
ATOM 1017 O O . GLY A 1 137 ? 14.864 6.143 5.628 1.00 44.44 137 GLY A O 1
ATOM 1018 N N . SER A 1 138 ? 15.301 8.102 6.682 1.00 39.22 138 SER A N 1
ATOM 1019 C CA . SER A 1 138 ? 16.540 8.482 5.995 1.00 39.22 138 SER A CA 1
ATOM 1020 C C . SER A 1 138 ? 17.713 8.139 6.905 1.00 39.22 138 SER A C 1
ATOM 1022 O O . SER A 1 138 ? 17.522 8.270 8.138 1.00 39.22 138 SER A O 1
#

Sequence (138 aa):
MVFGVILSSVVDHWLNLPQSSPPDTSATPSGAPATTTPSASGPPATATPSPTGNDSGPNKRNFTTDDKKKAWDKATLMPGRDPTLWRLDAAGNPIMYMMAGQQGVLGYEYDHIQPFSQKGPSTGHNCQLLQTGVKRGS